Protein AF-A0A9J6RQC1-F1 (afdb_monomer)

Solvent-accessible surface area (backbone atoms only — not comparable to full-atom values): 8095 Å² total; per-residue (Å²): 130,67,68,66,57,55,54,54,54,52,54,52,52,53,57,54,50,56,55,53,51,48,56,54,50,42,54,51,41,50,53,53,38,54,54,44,50,54,53,42,53,50,48,54,57,55,44,70,74,51,83,51,68,67,60,37,55,53,48,53,54,52,42,52,52,44,50,55,51,44,52,53,36,52,53,52,42,50,52,42,52,48,54,52,51,50,58,42,54,60,47,57,78,72,46,96,70,89,71,62,87,82,69,83,79,57,76,64,52,61,52,50,57,53,49,51,52,51,50,48,52,51,52,54,52,49,50,50,51,36,36,76,73,63,73,47,62,80,74,77,89,122

Nearest PDB structures (foldseek):
  5m4y-assembly1_A  TM=6.356E-01  e=1.515E-01  Saccharomyces cerevisiae S288C
  5m4y-assembly2_C  TM=6.282E-01  e=2.776E-01  Saccharomyces cerevisiae S288C
  5lg4-assembly1_A  TM=6.357E-01  e=3.655E-01  Saccharomyces cerevisiae S288C
  1fio-assembly1_A  TM=6.766E-01  e=6.697E-01  Saccharomyces cerevisiae
  6r2g-assembly1_A  TM=5.207E-01  e=8.819E-01  Human immunodeficiency virus 1

Foldseek 3Di:
DPPVVVVVVVVVVVLVVVLVVLVVQLVVLVVVLVVLLVLLVVLLVVLLPDPDPVVNVVSLVVSVVSLVVNVVSLVSNLVSVVVVLVSVVVVVVPDDDPPPSPDDDDNVRSNVVSVVSSVVSVVSSVVSVCVSVPNDDPPDPD

Radius of gyration: 22.99 Å; Cα contacts (8 Å, |Δi|>4): 66; chains: 1; bounding box: 65×32×64 Å

Mean predicted aligned error: 13.27 Å

Sequence (142 aa):
MKAQFFVTLLFVSIAAISSASAEVTMHEHKTKMESNIHDMDRLIVDMSKEGDAWVIRSKMKEHALLMNKGISFLEQMADAKKAENKDCIEREEFGEDSESCYEVESHLDIKYRLMTVLVKHVIERQNIILEKIGILNNVEKN

pLDDT: mean 71.13, std 17.14, range [36.12, 94.5]

Secondary structure (DSSP, 8-state):
--HHHHHHHHHHHHHHHHHHHHHHHHHHHHHHHHHHHHHHHHHHHHHHH---HHHHHHHHHHHHHHHHHHHHHHHHHHHHHHHHHHHHHHHHTT------TT-S--HHHHHHHHHHHHHHHHHHHHHHHHHHTTSS------

Organism: NCBI:txid2950436

Structure (mmCIF, N/CA/C/O backbone):
data_AF-A0A9J6RQC1-F1
#
_entry.id   AF-A0A9J6RQC1-F1
#
loop_
_atom_site.group_PDB
_atom_site.id
_atom_site.type_symbol
_atom_site.label_atom_id
_atom_site.label_alt_id
_atom_site.label_comp_id
_atom_site.label_asym_id
_atom_site.label_entity_id
_atom_site.label_seq_id
_atom_site.pdbx_PDB_ins_code
_atom_site.Cartn_x
_atom_site.Cartn_y
_atom_site.Cartn_z
_atom_site.occupancy
_atom_site.B_iso_or_equiv
_atom_site.auth_seq_id
_atom_site.auth_comp_id
_atom_site.auth_asym_id
_atom_site.auth_atom_id
_atom_site.pdbx_PDB_model_num
ATOM 1 N N . MET A 1 1 ? 35.591 -17.676 -42.380 1.00 43.94 1 MET A N 1
ATOM 2 C CA . MET A 1 1 ? 34.119 -17.524 -42.453 1.00 43.94 1 MET A CA 1
ATOM 3 C C . MET A 1 1 ? 33.319 -18.255 -41.363 1.00 43.94 1 MET A C 1
ATOM 5 O O . MET A 1 1 ? 32.146 -17.958 -41.237 1.00 43.94 1 MET A O 1
ATOM 9 N N . LYS A 1 2 ? 33.894 -19.163 -40.548 1.00 43.22 2 LYS A N 1
ATOM 10 C CA . LYS A 1 2 ? 33.152 -19.838 -39.454 1.00 43.22 2 LYS A CA 1
ATOM 11 C C . LYS A 1 2 ? 33.237 -19.125 -38.093 1.00 43.22 2 LYS A C 1
ATOM 13 O O . LYS A 1 2 ? 32.281 -19.167 -37.338 1.00 43.22 2 LYS A O 1
ATOM 18 N N . ALA A 1 3 ? 34.340 -18.429 -37.801 1.00 44.16 3 ALA A N 1
ATOM 19 C CA . ALA A 1 3 ? 34.553 -17.767 -36.507 1.00 44.16 3 ALA A CA 1
ATOM 20 C C . ALA A 1 3 ? 33.631 -16.554 -36.269 1.00 44.16 3 ALA A C 1
ATOM 22 O O . ALA A 1 3 ? 33.166 -16.359 -35.154 1.00 44.16 3 ALA A O 1
ATOM 23 N N . GLN A 1 4 ? 33.312 -15.781 -37.314 1.00 39.88 4 GLN A N 1
ATOM 24 C CA . GLN A 1 4 ? 32.420 -14.618 -37.197 1.00 39.88 4 GLN A CA 1
ATOM 25 C C . GLN A 1 4 ? 30.987 -15.007 -36.810 1.00 39.88 4 GLN A C 1
ATOM 27 O O . GLN A 1 4 ? 30.361 -14.275 -36.058 1.00 39.88 4 GLN A O 1
ATOM 32 N N . PHE A 1 5 ? 30.509 -16.177 -37.249 1.00 46.16 5 PHE A N 1
ATOM 33 C CA . PHE A 1 5 ? 29.163 -16.671 -36.938 1.00 46.16 5 PHE A CA 1
ATOM 34 C C . PHE A 1 5 ? 28.996 -17.074 -35.467 1.00 46.16 5 PHE A C 1
ATOM 36 O O . PHE A 1 5 ? 27.931 -16.879 -34.892 1.00 46.16 5 PHE A O 1
ATOM 43 N N . PHE A 1 6 ? 30.044 -17.623 -34.842 1.00 40.25 6 PHE A N 1
ATOM 44 C CA . PHE A 1 6 ? 29.993 -17.997 -33.425 1.00 40.25 6 PHE A CA 1
ATOM 45 C C . PHE A 1 6 ? 30.014 -16.778 -32.502 1.00 40.25 6 PHE A C 1
ATOM 47 O O . PHE A 1 6 ? 29.383 -16.806 -31.452 1.00 40.25 6 PHE A O 1
ATOM 54 N N . VAL A 1 7 ? 30.701 -15.702 -32.900 1.00 48.91 7 VAL A N 1
ATOM 55 C CA . VAL A 1 7 ? 30.764 -14.464 -32.113 1.00 48.91 7 VAL A CA 1
ATOM 56 C C . VAL A 1 7 ? 29.408 -13.759 -32.116 1.00 48.91 7 VAL A C 1
ATOM 58 O O . VAL A 1 7 ? 28.912 -13.417 -31.047 1.00 48.91 7 VAL A O 1
ATOM 61 N N . THR A 1 8 ? 28.755 -13.617 -33.273 1.00 46.12 8 THR A N 1
ATOM 62 C CA . THR A 1 8 ? 27.407 -13.029 -33.339 1.00 46.12 8 THR A CA 1
ATOM 63 C C . THR A 1 8 ? 26.371 -13.844 -32.563 1.00 46.12 8 THR A C 1
ATOM 65 O O . THR A 1 8 ? 25.571 -13.253 -31.844 1.00 46.12 8 THR A O 1
ATOM 68 N N . LEU A 1 9 ? 26.419 -15.182 -32.605 1.00 40.41 9 LEU A N 1
ATOM 69 C CA . LEU A 1 9 ? 25.504 -16.027 -31.820 1.00 40.41 9 LEU A CA 1
ATOM 70 C C . LEU A 1 9 ? 25.694 -15.855 -30.304 1.00 40.41 9 LEU A C 1
ATOM 72 O O . LEU A 1 9 ? 24.718 -15.854 -29.553 1.00 40.41 9 LEU A O 1
ATOM 76 N N . LEU A 1 10 ? 26.940 -15.678 -29.849 1.00 43.47 10 LEU A N 1
ATOM 77 C CA . LEU A 1 10 ? 27.245 -15.468 -28.434 1.00 43.47 10 LEU A CA 1
ATOM 78 C C . LEU A 1 10 ? 26.721 -14.108 -27.939 1.00 43.47 10 LEU A C 1
ATOM 80 O O . LEU A 1 10 ? 26.141 -14.039 -26.859 1.00 43.47 10 LEU A O 1
ATOM 84 N N . PHE A 1 11 ? 26.861 -13.044 -28.739 1.00 43.88 11 PHE A N 1
ATOM 85 C CA . PHE A 1 11 ? 26.367 -11.706 -28.383 1.00 43.88 11 PHE A CA 1
ATOM 86 C C . PHE A 1 11 ? 24.834 -11.617 -28.370 1.00 43.88 11 PHE A C 1
ATOM 88 O O . PHE A 1 11 ? 24.274 -11.018 -27.453 1.00 43.88 11 PHE A O 1
ATOM 95 N N . VAL A 1 12 ? 24.149 -12.277 -29.310 1.00 48.34 12 VAL A N 1
ATOM 96 C CA . VAL A 1 12 ? 22.675 -12.363 -29.316 1.00 48.34 12 VAL A CA 1
ATOM 97 C C . VAL A 1 12 ? 22.160 -13.122 -28.087 1.00 48.34 12 VAL A C 1
ATOM 99 O O . VAL A 1 12 ? 21.173 -12.720 -27.476 1.00 48.34 12 VAL A O 1
ATOM 102 N N . SER A 1 13 ? 22.872 -14.169 -27.660 1.00 44.16 13 SER A N 1
ATOM 103 C CA . SER A 1 13 ? 22.518 -14.933 -26.456 1.00 44.16 13 SER A CA 1
ATOM 104 C C . SER A 1 13 ? 22.633 -14.089 -25.180 1.00 44.16 13 SER A C 1
ATOM 106 O O . SER A 1 13 ? 21.795 -14.201 -24.295 1.00 44.16 13 SER A O 1
ATOM 108 N N . ILE A 1 14 ? 23.642 -13.215 -25.085 1.00 44.94 14 ILE A N 1
ATOM 109 C CA . ILE A 1 14 ? 23.859 -12.358 -23.907 1.00 44.94 14 ILE A CA 1
ATOM 110 C C . ILE A 1 14 ? 22.810 -11.234 -23.836 1.00 44.94 14 ILE A C 1
ATOM 112 O O . ILE A 1 14 ? 22.304 -10.956 -22.751 1.00 44.94 14 ILE A O 1
ATOM 116 N N . ALA A 1 15 ? 22.422 -10.647 -24.974 1.00 46.88 15 ALA A N 1
ATOM 117 C CA . ALA A 1 15 ? 21.378 -9.617 -25.035 1.00 46.88 15 ALA A CA 1
ATOM 118 C C . ALA A 1 15 ? 19.964 -10.159 -24.717 1.00 46.88 15 ALA A C 1
ATOM 120 O O . ALA A 1 15 ? 19.135 -9.465 -24.121 1.00 46.88 15 ALA A O 1
ATOM 121 N N . ALA A 1 16 ? 19.692 -11.420 -25.070 1.00 46.03 16 ALA A N 1
ATOM 122 C CA . ALA A 1 16 ? 18.455 -12.107 -24.694 1.00 46.03 16 ALA A CA 1
ATOM 123 C C . ALA A 1 16 ? 18.393 -12.424 -23.185 1.00 46.03 16 ALA A C 1
ATOM 125 O O . ALA A 1 16 ? 17.322 -12.393 -22.585 1.00 46.03 16 ALA A O 1
ATOM 126 N N . ILE A 1 17 ? 19.538 -12.689 -22.543 1.00 45.78 17 ILE A N 1
ATOM 127 C CA . ILE A 1 17 ? 19.598 -12.949 -21.095 1.00 45.78 17 ILE A CA 1
ATOM 128 C C . ILE A 1 17 ? 19.369 -11.661 -20.292 1.00 45.78 17 ILE A C 1
ATOM 130 O O . ILE A 1 17 ? 18.687 -11.698 -19.267 1.00 45.78 17 ILE A O 1
ATOM 134 N N . SER A 1 18 ? 19.897 -10.517 -20.742 1.00 46.44 18 SER A N 1
ATOM 135 C CA . SER A 1 18 ? 19.717 -9.243 -20.034 1.00 46.44 18 SER A CA 1
ATOM 136 C C . SER A 1 18 ? 18.270 -8.739 -20.090 1.00 46.44 18 SER A C 1
ATOM 138 O O . SER A 1 18 ? 17.725 -8.368 -19.051 1.00 46.44 18 SER A O 1
ATOM 140 N N . SER A 1 19 ? 17.604 -8.821 -21.246 1.00 45.16 19 SER A N 1
ATOM 141 C CA . SER A 1 19 ? 16.168 -8.493 -21.370 1.00 45.16 19 SER A CA 1
ATOM 142 C C . SER A 1 19 ? 15.273 -9.404 -20.527 1.00 45.16 19 SER A C 1
ATOM 144 O O . SER A 1 19 ? 14.446 -8.905 -19.765 1.00 45.16 19 SER A O 1
ATOM 146 N N . ALA A 1 20 ? 15.495 -10.721 -20.575 1.00 48.31 20 ALA A N 1
ATOM 147 C CA . ALA A 1 20 ? 14.755 -11.671 -19.745 1.00 48.31 20 ALA A CA 1
ATOM 148 C C . ALA A 1 20 ? 14.945 -11.405 -18.237 1.00 48.31 20 ALA A C 1
ATOM 150 O O . ALA A 1 20 ? 14.020 -11.589 -17.449 1.00 48.31 20 ALA A O 1
ATOM 151 N N . SER A 1 21 ? 16.125 -10.935 -17.815 1.00 56.50 21 SER A N 1
ATOM 152 C CA . SER A 1 21 ? 16.399 -10.637 -16.402 1.00 56.50 21 SER A CA 1
ATOM 153 C C . SER A 1 21 ? 15.623 -9.423 -15.866 1.00 56.50 21 SER A C 1
ATOM 155 O O . SER A 1 21 ? 15.169 -9.450 -14.721 1.00 56.50 21 SER A O 1
ATOM 157 N N . ALA A 1 22 ? 15.406 -8.388 -16.685 1.00 55.09 22 ALA A N 1
ATOM 158 C CA . ALA A 1 22 ? 14.651 -7.195 -16.296 1.00 55.09 22 ALA A CA 1
ATOM 159 C C . ALA A 1 22 ? 13.144 -7.482 -16.190 1.00 55.09 22 ALA A C 1
ATOM 161 O O . ALA A 1 22 ? 12.496 -7.068 -15.226 1.00 55.09 22 ALA A O 1
ATOM 162 N N . GLU A 1 23 ? 12.605 -8.265 -17.126 1.00 57.56 23 GLU A N 1
ATOM 163 C CA . GLU A 1 23 ? 11.191 -8.650 -17.156 1.00 57.56 23 GLU A CA 1
ATOM 164 C C . GLU A 1 23 ? 10.822 -9.560 -15.968 1.00 57.56 23 GLU A C 1
ATOM 166 O O . GLU A 1 23 ? 9.818 -9.338 -15.284 1.00 57.56 23 GLU A O 1
ATOM 171 N N . VAL A 1 24 ? 11.701 -10.514 -15.631 1.00 60.91 24 VAL A N 1
ATOM 172 C CA . VAL A 1 24 ? 11.577 -11.350 -14.423 1.00 60.91 24 VAL A CA 1
ATOM 173 C C . VAL A 1 24 ? 11.619 -10.496 -13.149 1.00 60.91 24 VAL A C 1
ATOM 175 O O . VAL A 1 24 ? 10.823 -10.717 -12.234 1.00 60.91 24 VAL A O 1
ATOM 178 N N . THR A 1 25 ? 12.486 -9.479 -13.103 1.00 69.25 25 THR A N 1
ATOM 179 C CA . THR A 1 25 ? 12.618 -8.572 -11.949 1.00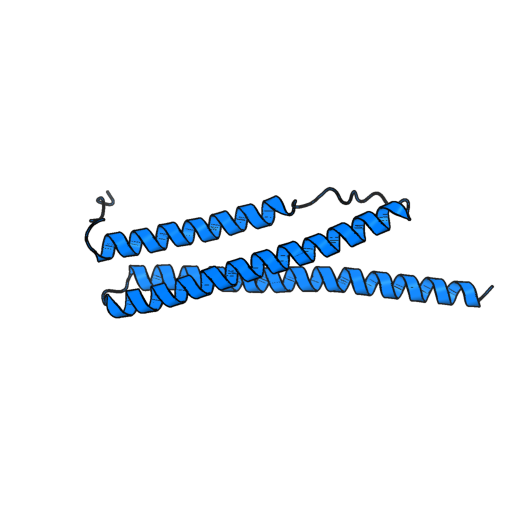 69.25 25 THR A CA 1
ATOM 180 C C . THR A 1 25 ? 11.362 -7.710 -11.756 1.00 69.25 25 THR A C 1
ATOM 182 O O . THR A 1 25 ? 10.848 -7.593 -10.642 1.00 69.25 25 THR A O 1
ATOM 185 N N . MET A 1 26 ? 10.797 -7.158 -12.836 1.00 71.44 26 MET A N 1
ATOM 186 C CA . MET A 1 26 ? 9.543 -6.394 -12.787 1.00 71.44 26 MET A CA 1
ATOM 187 C C . MET A 1 26 ? 8.369 -7.253 -12.298 1.00 71.44 26 MET A C 1
ATOM 189 O O . MET A 1 26 ? 7.599 -6.832 -11.428 1.00 71.44 26 MET A O 1
ATOM 193 N N . HIS A 1 27 ? 8.242 -8.470 -12.832 1.00 75.75 27 HIS A N 1
ATOM 194 C CA . HIS A 1 27 ? 7.186 -9.403 -12.446 1.00 75.75 27 HIS A CA 1
ATOM 195 C C . HIS A 1 27 ? 7.266 -9.787 -10.959 1.00 75.75 27 HIS A C 1
ATOM 197 O O . HIS A 1 27 ? 6.247 -9.821 -10.258 1.00 75.75 27 HIS A O 1
ATOM 203 N N . GLU A 1 28 ? 8.477 -10.013 -10.446 1.00 79.62 28 GLU A N 1
ATOM 204 C CA . GLU A 1 28 ? 8.700 -10.306 -9.032 1.00 79.62 28 GLU A CA 1
ATOM 205 C C . GLU A 1 28 ? 8.276 -9.134 -8.131 1.00 79.62 28 GLU A C 1
ATOM 20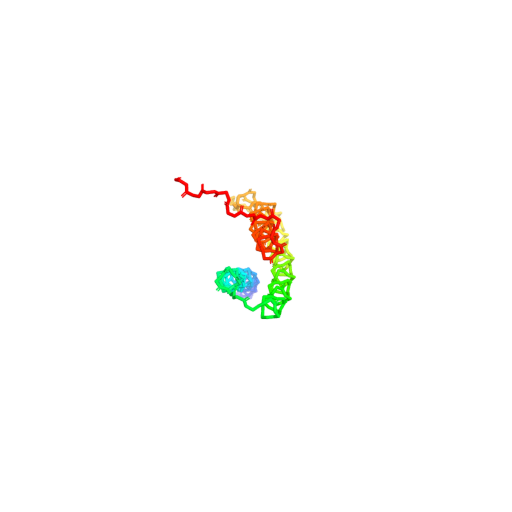7 O O . GLU A 1 28 ? 7.545 -9.331 -7.153 1.00 79.62 28 GLU A O 1
ATOM 212 N N . HIS A 1 29 ? 8.685 -7.904 -8.463 1.00 80.81 29 HIS A N 1
ATOM 213 C CA . HIS A 1 29 ? 8.307 -6.719 -7.688 1.00 80.81 29 HIS A CA 1
ATOM 214 C C . HIS A 1 29 ? 6.800 -6.454 -7.724 1.00 80.81 29 HIS A C 1
ATOM 216 O O . HIS A 1 29 ? 6.218 -6.123 -6.688 1.00 80.81 29 HIS A O 1
ATOM 222 N N . LYS A 1 30 ? 6.149 -6.675 -8.873 1.00 81.12 30 LYS A N 1
ATOM 223 C CA . LYS A 1 30 ? 4.692 -6.573 -9.002 1.00 81.12 30 LYS A CA 1
ATOM 224 C C . LYS A 1 30 ? 3.972 -7.575 -8.098 1.00 81.12 30 LYS A C 1
ATOM 226 O O . LYS A 1 30 ? 3.091 -7.183 -7.338 1.00 81.12 30 LYS A O 1
ATOM 231 N N . THR A 1 31 ? 4.398 -8.836 -8.099 1.00 85.50 31 THR A N 1
ATOM 232 C CA . THR A 1 31 ? 3.805 -9.888 -7.253 1.00 85.50 31 THR A CA 1
ATOM 233 C C . THR A 1 31 ? 3.962 -9.565 -5.762 1.00 85.50 31 THR A C 1
ATOM 235 O O . THR A 1 31 ? 3.026 -9.699 -4.971 1.00 85.50 31 THR A O 1
ATOM 238 N N . LYS A 1 32 ? 5.143 -9.078 -5.361 1.00 88.06 32 LYS A N 1
ATOM 239 C CA . LYS A 1 32 ? 5.404 -8.628 -3.985 1.00 88.06 32 LYS A CA 1
ATOM 240 C C . LYS A 1 32 ? 4.530 -7.437 -3.590 1.00 88.06 32 LYS A C 1
ATOM 242 O O . LYS A 1 32 ? 4.062 -7.387 -2.452 1.00 88.06 32 LYS A O 1
ATOM 247 N N . MET 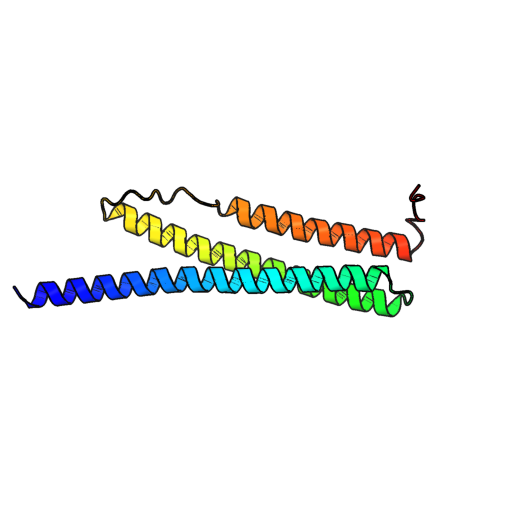A 1 33 ? 4.294 -6.505 -4.511 1.00 86.19 33 MET A N 1
ATOM 248 C CA . MET A 1 33 ? 3.394 -5.374 -4.300 1.00 86.19 33 MET A CA 1
ATOM 249 C C . MET A 1 33 ? 1.940 -5.828 -4.128 1.00 86.19 33 MET A C 1
ATOM 251 O O . MET A 1 33 ? 1.286 -5.406 -3.178 1.00 86.19 33 MET A O 1
ATOM 255 N N . GLU A 1 34 ? 1.446 -6.719 -4.988 1.00 87.56 34 GLU A N 1
ATOM 256 C CA . GLU A 1 34 ? 0.083 -7.262 -4.897 1.00 87.56 34 GLU A CA 1
ATOM 257 C C . GLU A 1 34 ? -0.152 -7.980 -3.562 1.00 87.56 34 GLU A C 1
ATOM 259 O O . GLU A 1 34 ? -1.135 -7.704 -2.872 1.00 87.56 34 GLU A O 1
ATOM 264 N N . SER A 1 35 ? 0.796 -8.820 -3.133 1.00 91.06 35 SER A N 1
ATOM 265 C CA . SER A 1 35 ? 0.743 -9.456 -1.811 1.00 91.06 35 SER A CA 1
ATOM 266 C C . SER A 1 35 ? 0.726 -8.426 -0.678 1.00 91.06 35 SER A C 1
ATOM 268 O O . SER A 1 35 ? -0.016 -8.584 0.288 1.00 91.06 35 SER A O 1
ATOM 270 N N . ASN A 1 36 ? 1.526 -7.362 -0.785 1.00 91.00 36 ASN A N 1
ATOM 271 C CA . ASN A 1 36 ? 1.600 -6.316 0.233 1.00 91.00 36 ASN A CA 1
ATOM 272 C C . ASN A 1 36 ? 0.299 -5.503 0.329 1.00 91.00 36 ASN A C 1
ATOM 274 O O . ASN A 1 36 ? -0.126 -5.166 1.431 1.00 91.00 36 ASN A O 1
ATOM 278 N N . ILE A 1 37 ? -0.353 -5.217 -0.803 1.00 89.56 37 ILE A N 1
ATOM 279 C CA . ILE A 1 37 ? -1.680 -4.582 -0.845 1.00 89.56 37 ILE A CA 1
ATOM 280 C C . ILE A 1 37 ? -2.724 -5.485 -0.191 1.00 89.56 37 ILE A C 1
ATOM 282 O O . ILE A 1 37 ? -3.462 -5.031 0.679 1.00 89.56 37 ILE A O 1
ATOM 286 N N . HIS A 1 38 ? -2.723 -6.776 -0.524 1.00 93.06 38 HIS A N 1
ATOM 287 C CA . HIS A 1 38 ? -3.644 -7.735 0.075 1.00 93.06 38 HIS A CA 1
ATOM 288 C C . HIS A 1 38 ? -3.492 -7.816 1.608 1.00 93.06 38 HIS A C 1
ATOM 290 O O . HIS A 1 38 ? -4.480 -7.901 2.340 1.00 93.06 38 HIS A O 1
ATOM 296 N N . ASP A 1 39 ? -2.261 -7.769 2.123 1.00 94.50 39 ASP A N 1
ATOM 297 C CA . ASP A 1 39 ? -2.022 -7.738 3.569 1.00 94.50 39 ASP A CA 1
ATOM 298 C C . ASP A 1 39 ? -2.498 -6.419 4.210 1.00 94.50 39 ASP A C 1
ATOM 300 O O . ASP A 1 39 ? -3.077 -6.444 5.300 1.00 94.50 39 ASP A O 1
ATOM 304 N N . MET A 1 40 ? -2.342 -5.275 3.527 1.00 92.62 40 MET A N 1
ATOM 305 C CA . MET A 1 40 ? -2.908 -3.996 3.980 1.00 92.62 40 MET A CA 1
ATOM 306 C C . MET A 1 40 ? -4.441 -4.028 4.031 1.00 92.62 40 MET A C 1
ATOM 308 O O . MET A 1 40 ? -5.014 -3.581 5.026 1.00 92.62 40 MET A O 1
ATOM 312 N N . ASP A 1 41 ? -5.100 -4.576 3.007 1.00 91.75 41 ASP A N 1
ATOM 313 C CA . ASP A 1 41 ? -6.559 -4.738 2.961 1.00 91.75 41 ASP A CA 1
ATOM 314 C C . ASP A 1 41 ? -7.059 -5.602 4.127 1.00 91.75 41 ASP A C 1
ATOM 316 O O . ASP A 1 41 ? -8.018 -5.240 4.817 1.00 91.75 41 ASP A O 1
ATOM 320 N N . ARG A 1 42 ? -6.369 -6.717 4.409 1.00 94.25 42 ARG A N 1
ATOM 321 C CA . ARG A 1 42 ? -6.695 -7.585 5.549 1.00 94.25 42 ARG A CA 1
ATOM 322 C C . ARG A 1 42 ? -6.628 -6.812 6.868 1.0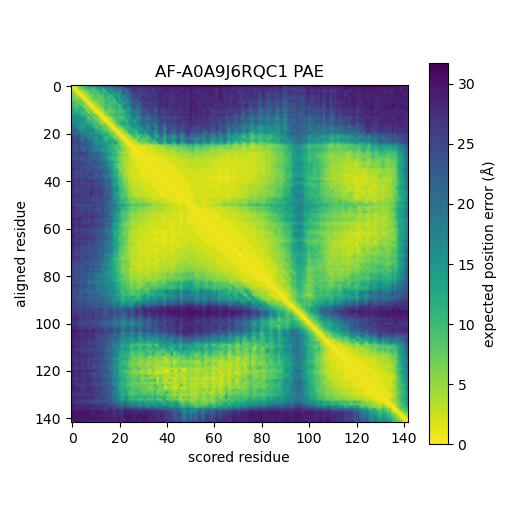0 94.25 42 ARG A C 1
ATOM 324 O O . ARG A 1 42 ? -7.569 -6.883 7.657 1.00 94.25 42 ARG A O 1
ATOM 331 N N . LEU A 1 43 ? -5.570 -6.026 7.087 1.00 92.94 43 LEU A N 1
ATOM 332 C CA . LEU A 1 43 ? -5.427 -5.226 8.308 1.00 92.94 43 LEU A CA 1
ATOM 333 C C . LEU A 1 43 ? -6.530 -4.173 8.456 1.00 92.94 43 LEU A C 1
ATOM 335 O O . LEU A 1 43 ? -7.018 -3.971 9.567 1.00 92.94 43 LEU A O 1
ATOM 339 N N . ILE A 1 44 ? -6.948 -3.515 7.372 1.00 90.38 44 ILE A N 1
ATOM 340 C CA . ILE A 1 44 ? -8.061 -2.551 7.402 1.00 90.38 44 ILE A CA 1
ATOM 341 C C . ILE A 1 44 ? -9.354 -3.238 7.857 1.00 90.38 44 ILE A C 1
ATOM 343 O O . ILE A 1 44 ? -10.023 -2.756 8.778 1.00 90.38 44 ILE A O 1
ATOM 347 N N . VAL A 1 45 ? -9.677 -4.398 7.278 1.00 91.56 45 VAL A N 1
ATOM 348 C CA . VAL A 1 45 ? -10.858 -5.180 7.669 1.00 91.56 45 VAL A CA 1
ATOM 349 C C . VAL A 1 45 ? -10.766 -5.606 9.135 1.00 91.56 45 VAL A C 1
ATOM 351 O O . VAL A 1 45 ? -11.728 -5.426 9.888 1.00 91.56 45 VAL A O 1
ATOM 354 N N . ASP A 1 46 ? -9.612 -6.105 9.568 1.00 91.44 46 ASP A N 1
ATOM 355 C CA . ASP A 1 46 ? -9.393 -6.553 10.943 1.00 91.44 46 ASP A CA 1
ATOM 356 C C . ASP A 1 46 ? -9.467 -5.408 11.957 1.00 91.44 46 ASP A C 1
ATOM 358 O O . ASP A 1 46 ? -9.920 -5.622 13.078 1.00 91.44 46 ASP A O 1
ATOM 362 N N . MET A 1 47 ? -9.033 -4.198 11.597 1.00 91.50 47 MET A N 1
ATOM 363 C CA . MET A 1 47 ? -9.143 -3.011 12.451 1.00 91.50 47 MET A CA 1
ATOM 364 C C . MET A 1 47 ? -10.577 -2.485 12.540 1.00 91.50 47 MET A C 1
ATOM 366 O O . MET A 1 47 ? -10.993 -2.028 13.604 1.00 91.50 47 MET A O 1
ATOM 370 N N . SER A 1 48 ? -11.349 -2.560 11.450 1.00 85.31 48 SER A N 1
ATOM 371 C CA . SER A 1 48 ? -12.740 -2.084 11.433 1.00 85.31 48 SER A CA 1
ATOM 372 C C . SER A 1 48 ? -13.617 -2.844 12.439 1.00 85.31 48 SER A C 1
ATOM 374 O O . SER A 1 48 ? -14.395 -2.240 13.183 1.00 85.31 48 SER A O 1
ATOM 376 N N . LYS A 1 49 ? -13.411 -4.163 12.534 1.00 90.81 49 LYS A N 1
ATOM 377 C CA . LYS A 1 49 ? -14.149 -5.075 13.421 1.00 90.81 49 LYS A CA 1
ATOM 378 C C . LYS A 1 49 ? -13.597 -5.127 14.846 1.00 90.81 49 LYS A C 1
ATOM 380 O O . LYS A 1 49 ? -14.261 -5.661 15.728 1.00 90.81 49 LYS A O 1
ATOM 385 N N . GLU A 1 50 ? -12.395 -4.605 15.068 1.00 90.44 50 GLU A N 1
ATOM 386 C CA . GLU A 1 50 ? -11.731 -4.658 16.366 1.00 90.44 50 GLU A CA 1
ATOM 387 C C . GLU A 1 50 ? -12.395 -3.711 17.375 1.00 90.44 50 GLU A C 1
ATOM 389 O O . GLU A 1 50 ? -12.714 -2.562 17.055 1.00 90.44 50 GLU A O 1
ATOM 394 N N . GLY A 1 51 ? -12.604 -4.196 18.598 1.00 86.12 51 GLY A N 1
ATOM 395 C CA . GLY A 1 51 ? -13.155 -3.412 19.706 1.00 86.12 51 GLY A CA 1
ATOM 396 C C . GLY A 1 51 ? -12.075 -2.872 20.643 1.00 86.12 51 GLY A C 1
ATOM 397 O O . GLY A 1 51 ? -12.275 -1.837 21.278 1.00 86.12 51 GLY A O 1
ATOM 398 N N . ASP A 1 52 ? -10.920 -3.540 20.715 1.00 88.94 52 ASP A N 1
ATOM 399 C CA . ASP A 1 52 ? -9.814 -3.124 21.572 1.00 88.94 52 ASP A CA 1
ATOM 400 C C . ASP A 1 52 ? -8.955 -2.039 20.900 1.00 88.94 52 ASP A C 1
ATOM 402 O O . ASP A 1 52 ? -8.237 -2.267 19.921 1.00 88.94 52 ASP A O 1
ATOM 406 N N . ALA A 1 53 ? -8.975 -0.839 21.486 1.00 83.50 53 ALA A N 1
ATOM 407 C CA . ALA A 1 53 ? -8.177 0.298 21.044 1.00 83.50 53 ALA A CA 1
ATOM 408 C C . ALA A 1 53 ? -6.665 0.013 21.029 1.00 83.50 53 ALA A C 1
ATOM 410 O O . ALA A 1 53 ? -5.938 0.597 20.220 1.00 83.50 53 ALA A O 1
ATOM 411 N N . TRP A 1 54 ? -6.159 -0.863 21.905 1.00 88.06 54 TRP A N 1
ATOM 412 C CA . TRP A 1 54 ? -4.746 -1.219 21.891 1.00 88.06 54 TRP A CA 1
ATOM 413 C C . TRP A 1 54 ? -4.386 -2.078 20.679 1.00 88.06 54 TRP A C 1
ATOM 415 O O . TRP A 1 54 ? -3.418 -1.774 19.975 1.00 88.06 54 TRP A O 1
ATOM 425 N N . VAL A 1 55 ? -5.210 -3.081 20.379 1.00 90.75 55 VAL A N 1
ATOM 426 C CA . VAL A 1 55 ? -5.035 -3.935 19.200 1.00 90.75 55 VAL A CA 1
ATOM 427 C C . VAL A 1 55 ? -5.142 -3.110 17.917 1.00 90.75 55 VAL A C 1
ATOM 429 O O . VAL A 1 55 ? -4.300 -3.255 17.029 1.00 90.75 55 VAL A O 1
ATOM 432 N N . ILE A 1 56 ? -6.093 -2.172 17.846 1.00 86.88 56 ILE A N 1
ATOM 433 C CA . ILE A 1 56 ? -6.221 -1.236 16.718 1.00 86.88 56 ILE A CA 1
ATOM 434 C C . ILE A 1 56 ? -4.929 -0.441 16.517 1.00 86.88 56 ILE A C 1
ATOM 436 O O . ILE A 1 56 ? -4.405 -0.401 15.408 1.00 86.88 56 ILE A O 1
ATOM 440 N N . ARG A 1 57 ? -4.366 0.160 17.576 1.00 84.62 57 ARG A N 1
ATOM 441 C CA . ARG A 1 57 ? -3.106 0.920 17.468 1.00 84.62 57 ARG A CA 1
ATOM 442 C C . ARG A 1 57 ? -1.942 0.055 16.984 1.00 84.62 57 ARG A C 1
ATOM 444 O O . ARG A 1 57 ? -1.134 0.526 16.184 1.00 84.62 57 ARG A O 1
ATOM 451 N N . SER A 1 58 ? -1.861 -1.195 17.442 1.00 90.56 58 SER A N 1
ATOM 452 C CA . SER A 1 58 ? -0.842 -2.142 16.979 1.00 90.56 58 SER A CA 1
ATOM 453 C C . SER A 1 58 ? -0.992 -2.436 15.482 1.00 90.56 58 SER A C 1
ATOM 455 O O . SER A 1 58 ? -0.040 -2.253 14.723 1.00 90.56 58 SER A O 1
ATOM 457 N N . LYS A 1 59 ? -2.206 -2.785 15.037 1.00 90.94 59 LYS A N 1
ATOM 458 C CA . LYS A 1 59 ? -2.523 -3.042 13.622 1.00 90.94 59 LYS A CA 1
ATOM 459 C C . LYS A 1 59 ? -2.301 -1.800 12.745 1.00 90.94 59 LYS A C 1
ATOM 461 O O . LYS A 1 59 ? -1.807 -1.915 11.631 1.00 90.94 59 LYS A O 1
ATOM 466 N N . MET A 1 60 ? -2.557 -0.592 13.257 1.00 87.69 60 MET A N 1
ATOM 467 C CA . MET A 1 60 ? -2.265 0.665 12.548 1.00 87.69 60 MET A CA 1
ATOM 468 C C . MET A 1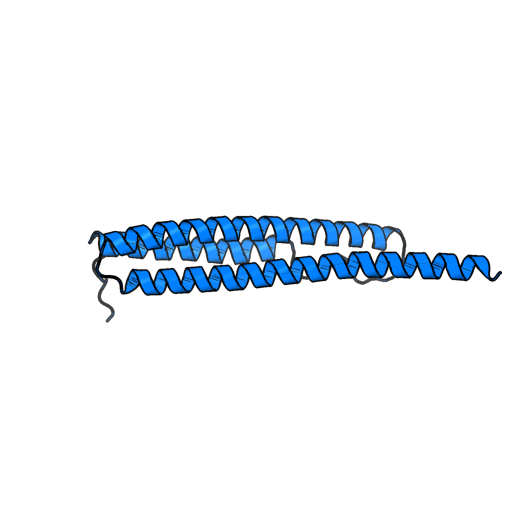 60 ? -0.772 0.895 12.328 1.00 87.69 60 MET A C 1
ATOM 470 O O . MET A 1 60 ? -0.389 1.488 11.319 1.00 87.69 60 MET A O 1
ATOM 474 N N . LYS A 1 61 ? 0.068 0.479 13.282 1.00 88.12 61 LYS A N 1
ATOM 475 C CA . LYS A 1 61 ? 1.523 0.545 13.137 1.00 88.12 61 LYS A CA 1
ATOM 476 C C . LYS A 1 61 ? 1.999 -0.451 12.084 1.00 88.12 61 LYS A C 1
ATOM 478 O O . LYS A 1 61 ? 2.825 -0.094 11.253 1.00 88.12 61 LYS A O 1
ATOM 483 N N . GLU A 1 62 ? 1.461 -1.665 12.102 1.00 92.94 62 GLU A N 1
ATOM 484 C CA . GLU A 1 62 ? 1.753 -2.692 11.100 1.00 92.94 62 GLU A CA 1
ATOM 485 C C . GLU A 1 62 ? 1.326 -2.253 9.693 1.00 92.94 62 GLU A C 1
ATOM 487 O O . GLU A 1 62 ? 2.122 -2.306 8.759 1.00 92.94 62 GLU A O 1
ATOM 492 N N . HIS A 1 63 ? 0.121 -1.698 9.558 1.00 91.25 63 HIS A N 1
ATOM 493 C CA . HIS A 1 63 ? -0.383 -1.146 8.300 1.00 91.25 63 HIS A CA 1
ATOM 494 C C . HIS A 1 63 ? 0.531 -0.039 7.750 1.00 91.25 63 HIS A C 1
ATOM 496 O O . HIS A 1 63 ? 0.890 -0.066 6.575 1.00 91.25 63 HIS A O 1
ATOM 502 N N . ALA A 1 64 ? 1.020 0.870 8.603 1.00 86.31 64 ALA A N 1
ATOM 503 C CA . ALA A 1 64 ? 1.983 1.897 8.197 1.00 86.31 64 ALA A CA 1
ATOM 504 C C . ALA A 1 64 ? 3.336 1.314 7.732 1.00 86.31 64 ALA A C 1
ATOM 506 O O . ALA A 1 64 ? 3.967 1.858 6.823 1.00 86.31 64 ALA A O 1
ATOM 507 N N . LEU A 1 65 ? 3.789 0.200 8.320 1.00 89.75 65 LEU A N 1
ATOM 508 C CA . LEU A 1 65 ? 4.995 -0.497 7.860 1.00 89.75 65 LEU A CA 1
ATOM 509 C C . LEU A 1 65 ? 4.790 -1.115 6.472 1.00 89.75 65 LEU A C 1
ATOM 511 O O . LEU A 1 65 ? 5.672 -0.992 5.621 1.00 89.75 65 LEU A O 1
ATOM 515 N N . LEU A 1 66 ? 3.628 -1.724 6.219 1.00 91.88 66 LEU A N 1
ATOM 516 C CA . LEU A 1 66 ? 3.283 -2.254 4.897 1.00 91.88 66 LEU A CA 1
ATOM 517 C C . LEU A 1 66 ? 3.153 -1.140 3.852 1.00 91.88 66 LEU A C 1
ATOM 519 O O . LEU A 1 66 ? 3.614 -1.310 2.726 1.00 91.88 66 LEU A O 1
ATOM 523 N N . MET A 1 67 ? 2.614 0.024 4.220 1.00 86.25 67 MET A N 1
ATOM 524 C CA . MET A 1 67 ? 2.588 1.194 3.338 1.00 86.25 67 MET A CA 1
ATOM 525 C C . MET A 1 67 ? 3.997 1.629 2.917 1.00 86.25 67 MET A C 1
ATOM 527 O O . MET A 1 67 ? 4.256 1.801 1.727 1.00 86.25 67 MET A O 1
ATOM 531 N N . ASN A 1 68 ? 4.928 1.743 3.869 1.00 84.19 68 ASN A N 1
ATOM 532 C CA . ASN A 1 68 ? 6.326 2.077 3.571 1.00 84.19 68 ASN A CA 1
ATOM 533 C C . ASN A 1 68 ? 6.992 1.021 2.680 1.00 84.19 68 ASN A C 1
ATOM 535 O O . ASN A 1 68 ? 7.736 1.354 1.759 1.00 84.19 68 ASN A O 1
ATOM 539 N N . LYS A 1 69 ? 6.698 -0.260 2.920 1.00 87.75 69 LYS A N 1
ATOM 540 C CA . LYS A 1 69 ? 7.186 -1.357 2.081 1.00 87.75 69 LYS A CA 1
ATOM 541 C C . LYS A 1 69 ? 6.632 -1.271 0.654 1.00 87.75 69 LYS A C 1
ATOM 543 O O . LYS A 1 69 ? 7.383 -1.468 -0.296 1.00 87.75 69 LYS A O 1
ATOM 548 N N . GLY A 1 70 ? 5.361 -0.894 0.500 1.00 84.94 70 GLY A N 1
ATOM 549 C CA . GLY A 1 70 ? 4.743 -0.613 -0.796 1.00 84.94 70 GLY A CA 1
ATOM 550 C C . GLY A 1 70 ? 5.443 0.524 -1.545 1.00 84.94 70 GLY A C 1
ATOM 551 O O . GLY A 1 70 ? 5.743 0.380 -2.727 1.00 84.94 70 GLY A O 1
ATOM 552 N N . ILE A 1 71 ? 5.796 1.619 -0.861 1.00 83.62 71 ILE A N 1
ATOM 553 C CA . ILE A 1 71 ? 6.586 2.712 -1.460 1.00 83.62 71 ILE A CA 1
ATOM 554 C C . ILE A 1 71 ? 7.935 2.196 -1.976 1.00 83.62 71 ILE A C 1
ATOM 556 O O . ILE A 1 71 ? 8.311 2.492 -3.106 1.00 83.62 71 ILE A O 1
ATOM 560 N N . SER A 1 72 ? 8.630 1.355 -1.209 1.00 84.94 72 SER A N 1
ATOM 561 C CA . SER A 1 72 ? 9.899 0.779 -1.669 1.00 84.94 72 SER A CA 1
ATOM 562 C C . SER A 1 72 ? 9.732 -0.113 -2.907 1.00 84.94 72 SER A C 1
ATOM 564 O O . SER A 1 72 ? 10.575 -0.085 -3.803 1.00 84.94 72 SER A O 1
ATOM 566 N N . PHE A 1 73 ? 8.638 -0.877 -3.007 1.00 82.75 73 PHE A N 1
ATOM 567 C CA . PHE A 1 73 ? 8.338 -1.640 -4.223 1.00 82.75 73 PHE A CA 1
ATOM 568 C C . PHE A 1 73 ? 8.040 -0.736 -5.420 1.00 82.75 73 PHE A C 1
ATOM 570 O O . PHE A 1 73 ? 8.469 -1.052 -6.526 1.00 82.75 73 PHE A O 1
ATOM 577 N N . LEU A 1 74 ? 7.385 0.411 -5.212 1.00 79.56 74 LEU A N 1
ATOM 578 C CA . LEU A 1 74 ? 7.174 1.404 -6.270 1.00 79.56 74 LEU A CA 1
ATOM 579 C C . LEU A 1 74 ? 8.477 1.955 -6.827 1.00 79.56 74 LEU A C 1
ATOM 581 O O . LEU A 1 74 ? 8.608 2.115 -8.039 1.00 79.56 74 LEU A O 1
ATOM 585 N N . GLU A 1 75 ? 9.421 2.268 -5.945 1.00 80.62 75 GLU A N 1
ATOM 586 C CA . GLU A 1 75 ? 10.743 2.756 -6.331 1.00 80.62 75 GLU A CA 1
ATOM 587 C C . GLU A 1 75 ? 11.493 1.692 -7.137 1.00 80.62 75 GLU A C 1
ATOM 589 O O . GLU A 1 75 ? 11.953 1.979 -8.239 1.00 80.62 75 GLU A O 1
ATOM 594 N N . GLN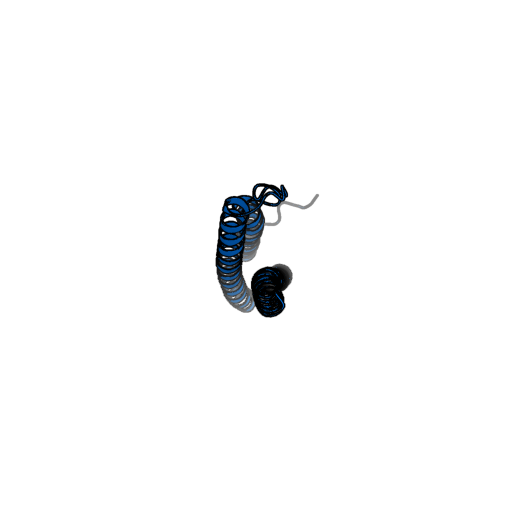 A 1 76 ? 11.496 0.442 -6.664 1.00 81.12 76 GLN A N 1
ATOM 595 C CA . GLN A 1 76 ? 12.141 -0.683 -7.352 1.00 81.12 76 GLN A CA 1
ATOM 596 C C . GLN A 1 76 ? 11.521 -0.967 -8.729 1.00 81.12 76 GLN A C 1
ATOM 598 O O . GLN A 1 76 ? 12.248 -1.140 -9.705 1.00 81.12 76 GLN A O 1
ATOM 603 N N . MET A 1 77 ? 10.188 -0.960 -8.845 1.00 76.00 77 MET A N 1
ATOM 604 C CA . MET A 1 77 ? 9.505 -1.103 -10.138 1.00 76.00 77 MET A CA 1
ATOM 605 C C . MET A 1 77 ? 9.838 0.063 -11.074 1.00 76.00 77 MET A C 1
ATOM 607 O O . MET A 1 77 ? 10.070 -0.133 -12.264 1.00 76.00 77 MET A O 1
ATOM 611 N N . ALA A 1 78 ? 9.903 1.289 -10.556 1.00 74.81 78 ALA A N 1
ATOM 612 C CA . ALA A 1 78 ? 10.252 2.448 -11.365 1.00 74.81 78 ALA A CA 1
ATOM 613 C C . ALA A 1 78 ? 11.687 2.387 -11.901 1.00 74.81 78 ALA A C 1
ATOM 615 O O . ALA A 1 78 ? 11.906 2.728 -13.065 1.00 74.81 78 ALA A O 1
ATOM 616 N N . ASP A 1 79 ? 12.634 1.951 -11.071 1.00 76.62 79 ASP A N 1
ATOM 617 C CA . ASP A 1 79 ? 14.034 1.778 -11.451 1.00 76.62 79 ASP A CA 1
ATOM 618 C C . ASP A 1 79 ? 14.201 0.636 -12.459 1.00 76.62 79 ASP A C 1
ATOM 620 O O . ASP A 1 79 ? 14.885 0.813 -13.468 1.00 76.62 79 ASP A O 1
ATOM 624 N N . ALA A 1 80 ? 13.509 -0.490 -12.255 1.00 74.75 80 ALA A N 1
ATOM 625 C CA . ALA A 1 80 ? 13.496 -1.608 -13.196 1.00 74.75 80 ALA A CA 1
ATOM 626 C C . ALA A 1 80 ? 12.953 -1.184 -14.569 1.00 74.75 80 ALA A C 1
ATOM 628 O O . ALA A 1 80 ? 13.604 -1.421 -15.585 1.00 74.75 80 ALA A O 1
ATOM 629 N N . LYS A 1 81 ? 11.829 -0.452 -14.607 1.00 72.31 81 LYS A N 1
ATOM 630 C CA . LYS A 1 81 ? 11.289 0.077 -15.870 1.00 72.31 81 LYS A CA 1
ATOM 631 C C . LYS A 1 81 ? 12.247 1.080 -16.521 1.00 72.31 81 LYS A C 1
ATOM 633 O O . LYS A 1 81 ? 12.262 1.233 -17.734 1.00 72.31 81 LYS A O 1
ATOM 638 N N . LYS A 1 82 ? 13.066 1.784 -15.728 1.00 71.81 82 LYS A N 1
ATOM 639 C CA . LYS A 1 82 ? 13.961 2.836 -16.243 1.00 71.81 82 LYS A CA 1
ATOM 640 C C . LYS A 1 82 ? 15.158 2.193 -16.922 1.00 71.81 82 LYS A C 1
ATOM 642 O O . LYS A 1 82 ? 15.605 2.691 -17.951 1.00 71.81 82 LYS A O 1
ATOM 647 N N . ALA A 1 83 ? 15.654 1.105 -16.340 1.00 70.00 83 ALA A N 1
ATOM 648 C CA . ALA A 1 83 ? 16.646 0.249 -16.967 1.00 70.00 83 ALA A CA 1
ATOM 649 C C . ALA A 1 83 ? 16.097 -0.361 -18.268 1.00 70.00 83 ALA A C 1
ATOM 651 O O . ALA A 1 83 ? 16.745 -0.235 -19.298 1.00 70.00 83 ALA A O 1
ATOM 652 N N . GLU A 1 84 ? 14.874 -0.903 -18.251 1.00 68.38 84 GLU A N 1
ATOM 653 C CA . GLU A 1 84 ? 14.210 -1.465 -19.440 1.00 68.38 84 GLU A CA 1
ATOM 654 C C . GLU A 1 84 ? 14.072 -0.433 -20.573 1.00 68.38 84 GLU A C 1
ATOM 656 O O . GLU A 1 84 ? 14.477 -0.695 -21.704 1.00 68.38 84 GLU A O 1
ATOM 661 N N . ASN A 1 85 ? 13.586 0.776 -20.267 1.00 68.62 85 ASN A N 1
ATOM 662 C CA . ASN A 1 85 ? 13.462 1.851 -21.253 1.00 68.62 85 ASN A CA 1
ATOM 663 C C . ASN A 1 85 ? 14.821 2.290 -21.812 1.00 68.62 85 ASN A C 1
ATOM 665 O O . ASN A 1 85 ? 14.926 2.587 -23.000 1.00 68.62 85 ASN A O 1
ATOM 669 N N . LYS A 1 86 ? 15.860 2.347 -20.971 1.00 67.25 86 LYS A N 1
ATOM 670 C CA . LYS A 1 86 ? 17.212 2.698 -21.416 1.00 67.25 86 LYS A CA 1
ATOM 671 C C . LYS A 1 86 ? 17.762 1.642 -22.380 1.00 67.25 86 LYS A C 1
ATOM 673 O O . LYS A 1 86 ? 18.248 2.006 -23.445 1.00 67.25 86 LYS A O 1
ATOM 678 N N . ASP A 1 87 ? 17.625 0.364 -22.036 1.00 66.25 87 ASP A N 1
ATOM 679 C CA . ASP A 1 87 ? 18.045 -0.753 -22.886 1.00 66.25 87 ASP A CA 1
ATOM 680 C C . ASP A 1 87 ? 17.257 -0.795 -24.209 1.00 66.25 87 ASP A C 1
ATOM 682 O O . ASP A 1 87 ? 17.797 -1.220 -25.228 1.00 66.25 87 ASP A O 1
ATOM 686 N N . CYS A 1 88 ? 15.993 -0.361 -24.206 1.00 67.50 88 CYS A N 1
ATOM 687 C CA . CYS A 1 88 ? 15.154 -0.257 -25.402 1.00 67.50 88 CYS A CA 1
ATOM 688 C C . CYS A 1 88 ? 15.635 0.864 -26.341 1.00 67.50 88 CYS A C 1
ATOM 690 O O . CYS A 1 88 ? 15.886 0.605 -27.515 1.00 67.50 88 CYS A O 1
ATOM 692 N N . ILE A 1 89 ? 15.864 2.075 -25.811 1.00 66.12 89 ILE A N 1
ATOM 693 C CA . ILE A 1 89 ? 16.392 3.220 -26.581 1.00 66.12 89 ILE A CA 1
ATOM 694 C C . ILE A 1 89 ? 17.760 2.885 -27.187 1.00 66.12 89 ILE A C 1
ATOM 696 O O . ILE A 1 89 ? 18.008 3.169 -28.357 1.00 66.12 89 ILE A O 1
ATOM 700 N N . GLU A 1 90 ? 18.641 2.244 -26.412 1.00 63.97 90 GLU A N 1
ATOM 701 C CA . GLU A 1 90 ? 19.943 1.803 -26.917 1.00 63.97 90 GLU A CA 1
ATOM 702 C C . GLU A 1 90 ? 19.790 0.775 -28.052 1.00 63.97 90 GLU A C 1
ATOM 704 O O . GLU A 1 90 ? 20.596 0.783 -28.971 1.00 63.97 90 GLU A O 1
ATOM 709 N N . ARG A 1 91 ? 18.758 -0.082 -28.062 1.00 61.12 91 ARG A N 1
ATOM 710 C CA . ARG A 1 91 ? 18.508 -1.018 -29.179 1.00 61.12 91 ARG A CA 1
ATOM 711 C C . ARG A 1 91 ? 17.934 -0.335 -30.421 1.00 61.12 91 ARG A C 1
ATOM 713 O O . ARG A 1 91 ? 18.338 -0.706 -31.522 1.00 61.12 91 ARG A O 1
ATOM 720 N N . GLU A 1 92 ? 17.056 0.657 -30.259 1.00 61.41 92 GLU A N 1
ATOM 721 C CA . GLU A 1 92 ? 16.518 1.456 -31.374 1.00 61.41 92 GLU A CA 1
ATOM 722 C C . GLU A 1 92 ? 17.618 2.255 -32.101 1.00 61.41 92 GLU A C 1
ATOM 724 O O . GLU A 1 92 ? 17.577 2.377 -33.324 1.00 61.41 92 GLU A O 1
ATOM 729 N N . GLU A 1 93 ? 18.652 2.741 -31.398 1.00 57.00 93 GLU A N 1
ATOM 730 C CA . GLU A 1 93 ? 19.792 3.432 -32.033 1.00 57.00 93 GLU A CA 1
ATOM 731 C C . GLU A 1 93 ? 20.633 2.522 -32.960 1.00 57.00 93 GLU A C 1
ATOM 733 O O . GLU A 1 93 ? 21.392 3.035 -33.788 1.00 57.00 93 GLU A O 1
ATOM 738 N N . PHE A 1 94 ? 20.496 1.188 -32.873 1.00 55.34 94 PHE A N 1
ATOM 739 C CA . PHE A 1 94 ? 21.330 0.221 -33.606 1.00 55.34 94 PHE A CA 1
ATOM 740 C C . PHE A 1 94 ? 20.578 -0.764 -34.532 1.00 55.34 94 PHE A C 1
ATOM 742 O O . PHE A 1 94 ? 21.249 -1.588 -35.162 1.00 55.34 94 PHE A O 1
ATOM 749 N N . GLY A 1 95 ? 19.244 -0.714 -34.685 1.00 49.72 95 GLY A N 1
ATOM 750 C CA . GLY A 1 95 ? 18.525 -1.692 -35.526 1.00 49.72 95 GLY A CA 1
ATOM 751 C C . GLY A 1 95 ? 17.082 -1.344 -35.921 1.00 49.72 95 GLY A C 1
ATOM 752 O O . GLY A 1 95 ? 16.331 -0.762 -35.154 1.00 49.72 95 GLY A O 1
ATOM 753 N N . GLU A 1 96 ? 16.710 -1.743 -37.141 1.00 54.81 96 GLU A N 1
ATOM 754 C CA . GLU A 1 96 ? 15.494 -1.396 -37.903 1.00 54.81 96 GLU A CA 1
ATOM 755 C C . GLU A 1 96 ? 14.235 -2.222 -37.528 1.00 54.81 96 GLU A C 1
ATOM 757 O O . GLU A 1 96 ? 13.433 -2.535 -38.404 1.00 54.81 96 GLU A O 1
ATOM 762 N N . ASP A 1 97 ? 14.036 -2.582 -36.252 1.00 50.31 97 ASP A N 1
ATOM 763 C CA . ASP A 1 97 ? 12.817 -3.280 -35.797 1.00 50.31 97 ASP A CA 1
ATOM 764 C C . ASP A 1 97 ? 11.943 -2.355 -34.938 1.00 50.31 97 ASP A C 1
ATOM 766 O O . ASP A 1 97 ? 12.255 -2.003 -33.803 1.00 50.31 97 ASP A O 1
ATOM 770 N N . SER A 1 98 ? 10.834 -1.931 -35.543 1.00 51.28 98 SER A N 1
ATOM 771 C CA . SER A 1 98 ? 9.920 -0.893 -35.077 1.00 51.28 98 SER A CA 1
ATOM 772 C C . SER A 1 98 ? 8.849 -1.414 -34.112 1.00 51.28 98 SER A C 1
ATOM 774 O O . SER A 1 98 ? 7.655 -1.360 -34.421 1.00 51.28 98 SER A O 1
ATOM 776 N N . GLU A 1 99 ? 9.241 -1.895 -32.939 1.00 51.62 99 GLU A N 1
ATOM 777 C CA . GLU A 1 99 ? 8.331 -1.878 -31.792 1.00 51.62 99 GLU A CA 1
ATOM 778 C C . GLU A 1 99 ? 8.676 -0.619 -31.004 1.00 51.62 99 GLU A C 1
ATOM 780 O O . GLU A 1 99 ? 9.696 -0.581 -30.324 1.00 51.62 99 GLU A O 1
ATOM 785 N N . SER A 1 100 ? 7.905 0.463 -31.198 1.00 53.44 100 SER A N 1
ATOM 786 C CA . SER A 1 100 ? 8.276 1.753 -30.611 1.00 53.44 100 SER A CA 1
ATOM 787 C C . SER A 1 100 ? 8.431 1.580 -29.106 1.00 53.44 100 SER A C 1
ATOM 789 O O . SER A 1 100 ? 7.464 1.198 -28.440 1.00 53.44 100 SER A O 1
ATOM 791 N N . CYS A 1 101 ? 9.585 1.957 -28.557 1.00 58.00 101 CYS A N 1
ATOM 792 C CA . CYS A 1 101 ? 9.842 1.997 -27.114 1.00 58.00 101 CYS A CA 1
ATOM 793 C C . CYS A 1 101 ? 8.892 2.955 -26.344 1.00 58.00 101 CYS A C 1
ATOM 795 O O . CYS A 1 101 ? 9.089 3.228 -25.158 1.00 58.00 101 CYS A O 1
ATOM 797 N N . TYR A 1 102 ? 7.870 3.496 -27.020 1.00 52.81 102 TYR A N 1
ATOM 798 C CA . TYR A 1 102 ? 6.907 4.490 -26.566 1.00 52.81 102 TYR A CA 1
ATOM 799 C C . TYR A 1 102 ? 5.525 3.935 -26.163 1.00 52.81 102 TYR A C 1
ATOM 801 O O . TYR A 1 102 ? 4.748 4.688 -25.576 1.00 52.81 102 TYR A O 1
ATOM 809 N N . GLU A 1 103 ? 5.215 2.650 -26.366 1.00 50.81 103 GLU A N 1
ATOM 810 C CA . GLU A 1 103 ? 4.015 1.996 -25.798 1.00 50.81 103 GLU A CA 1
ATOM 811 C C . GLU A 1 103 ? 4.471 0.741 -25.028 1.00 50.81 103 GLU A C 1
ATOM 813 O O . GLU A 1 103 ? 5.279 -0.021 -25.532 1.00 50.81 103 GLU A O 1
ATOM 818 N N . VAL A 1 104 ? 4.120 0.462 -23.767 1.00 46.81 104 VAL A N 1
ATOM 819 C CA . VAL A 1 104 ? 2.797 0.349 -23.134 1.00 46.81 104 VAL A CA 1
ATOM 820 C C . VAL A 1 104 ? 2.978 0.554 -21.609 1.00 46.81 104 VAL A C 1
ATOM 822 O O . VAL A 1 104 ? 3.855 -0.053 -21.002 1.00 46.81 104 VAL A O 1
ATOM 825 N N . GLU A 1 105 ? 2.148 1.400 -20.983 1.00 50.56 105 GLU A N 1
ATOM 826 C CA . GLU A 1 105 ? 2.225 1.845 -19.570 1.00 50.56 105 GLU A CA 1
ATOM 827 C C . GLU A 1 105 ? 3.443 2.745 -19.253 1.00 50.56 105 GLU A C 1
ATOM 829 O O . GLU A 1 105 ? 4.517 2.306 -18.838 1.00 50.56 105 GLU A O 1
ATOM 834 N N . SER A 1 106 ? 3.270 4.064 -19.428 1.00 56.28 106 SER A N 1
ATOM 835 C CA . SER A 1 106 ? 4.283 5.037 -19.000 1.00 56.28 106 SER A CA 1
ATOM 836 C C . SER A 1 106 ? 4.611 4.829 -17.516 1.00 56.28 106 SER A C 1
ATOM 838 O O . SER A 1 106 ? 3.719 4.574 -16.709 1.00 56.28 106 SER A O 1
ATOM 840 N N . HIS A 1 107 ? 5.874 4.995 -17.123 1.00 55.59 107 HIS A N 1
ATOM 841 C CA . HIS A 1 107 ? 6.319 4.987 -15.720 1.00 55.59 107 HIS A CA 1
ATOM 842 C C . HIS A 1 107 ? 5.415 5.758 -14.750 1.00 55.59 107 HIS A C 1
ATOM 844 O O . HIS A 1 107 ? 5.316 5.429 -13.565 1.00 55.59 107 HIS A O 1
ATOM 850 N N . LEU A 1 108 ? 4.807 6.828 -15.260 1.00 59.59 108 LEU A N 1
ATOM 851 C CA . LEU A 1 108 ? 3.862 7.659 -14.541 1.00 59.59 108 LEU A CA 1
ATOM 852 C C . LEU A 1 108 ? 2.586 6.881 -14.199 1.00 59.59 108 LEU A C 1
ATOM 854 O O . LEU A 1 108 ? 2.118 7.003 -13.078 1.00 59.59 108 LEU A O 1
ATOM 858 N N . ASP A 1 109 ? 2.064 6.037 -15.088 1.00 65.44 109 ASP A N 1
ATOM 859 C CA . ASP A 1 109 ? 0.797 5.318 -14.893 1.00 65.44 109 ASP A CA 1
ATOM 860 C C . ASP A 1 109 ? 0.891 4.265 -13.770 1.00 65.44 109 ASP A C 1
ATOM 862 O O . ASP A 1 109 ? 0.058 4.252 -12.863 1.00 65.44 109 ASP A O 1
ATOM 866 N N . ILE A 1 110 ? 1.971 3.471 -13.720 1.00 66.56 110 ILE A N 1
ATOM 867 C CA . ILE A 1 110 ? 2.211 2.515 -12.617 1.00 66.56 110 ILE A CA 1
ATOM 868 C C . ILE A 1 110 ? 2.354 3.255 -11.277 1.00 66.56 110 ILE A C 1
ATOM 870 O O . ILE A 1 110 ? 1.720 2.883 -10.285 1.00 66.56 110 ILE A O 1
ATOM 874 N N . LYS A 1 111 ? 3.143 4.341 -11.242 1.00 67.56 111 LYS A N 1
ATOM 875 C CA . LYS A 1 111 ? 3.311 5.160 -10.031 1.00 67.56 111 LYS A CA 1
ATOM 876 C C . LYS A 1 111 ? 2.001 5.806 -9.587 1.00 67.56 111 LYS A C 1
ATOM 878 O O . LYS A 1 111 ? 1.699 5.772 -8.397 1.00 67.56 111 LYS A O 1
ATOM 883 N N . TYR A 1 112 ? 1.222 6.376 -10.507 1.00 6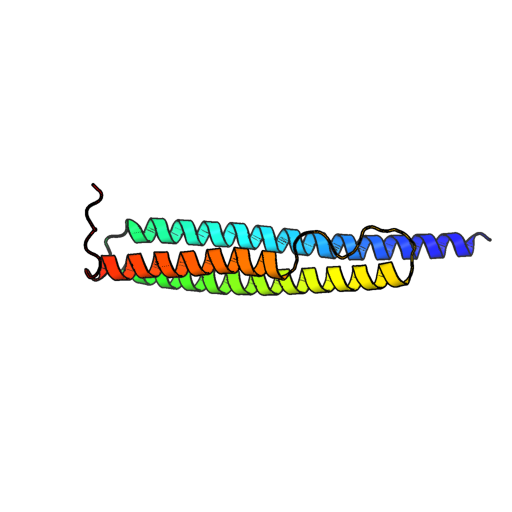8.62 112 TYR A N 1
ATOM 884 C CA . TYR A 1 112 ? -0.041 7.037 -10.185 1.00 68.62 112 TYR A CA 1
ATOM 885 C C . TYR A 1 112 ? -1.076 6.048 -9.664 1.00 68.62 112 TYR A C 1
ATOM 887 O O . TYR A 1 112 ? -1.633 6.291 -8.597 1.00 68.62 112 TYR A O 1
ATOM 895 N N . ARG A 1 113 ? -1.284 4.910 -10.340 1.00 70.38 113 ARG A N 1
ATOM 896 C CA . ARG A 1 113 ? -2.249 3.887 -9.900 1.00 70.38 113 ARG A CA 1
ATOM 897 C C . ARG A 1 113 ? -1.941 3.379 -8.499 1.00 70.38 113 ARG A C 1
ATOM 899 O O . ARG A 1 113 ? -2.826 3.308 -7.650 1.00 70.38 113 ARG A O 1
ATOM 906 N N . LEU A 1 114 ? -0.678 3.067 -8.231 1.00 74.25 114 LEU A N 1
ATOM 907 C CA . LEU A 1 114 ? -0.277 2.533 -6.933 1.00 74.25 114 LEU A CA 1
ATOM 908 C C . LEU A 1 114 ? -0.247 3.617 -5.846 1.00 74.25 114 LEU A C 1
ATOM 910 O O . LEU A 1 114 ? -0.623 3.344 -4.707 1.00 74.25 114 LEU A O 1
ATOM 914 N N . MET A 1 115 ? 0.083 4.866 -6.185 1.00 79.31 115 MET A N 1
ATOM 915 C CA . MET A 1 115 ? -0.068 5.991 -5.260 1.00 79.31 115 MET A CA 1
ATOM 916 C C . MET A 1 115 ? -1.539 6.237 -4.907 1.00 79.31 115 MET A C 1
ATOM 918 O O . MET A 1 115 ? -1.843 6.482 -3.743 1.00 79.31 115 MET A O 1
ATOM 922 N N . THR A 1 116 ? -2.469 6.094 -5.855 1.00 78.25 116 THR A N 1
ATOM 923 C CA . THR A 1 116 ? -3.912 6.148 -5.579 1.00 78.25 116 THR A CA 1
ATOM 924 C C . THR A 1 116 ? -4.340 5.063 -4.589 1.00 78.25 116 THR A C 1
ATOM 926 O O . THR A 1 116 ? -5.085 5.361 -3.656 1.00 78.25 116 THR A O 1
ATOM 929 N N . VAL A 1 117 ? -3.839 3.830 -4.732 1.00 83.19 117 VAL A N 1
ATOM 930 C CA . VAL A 1 1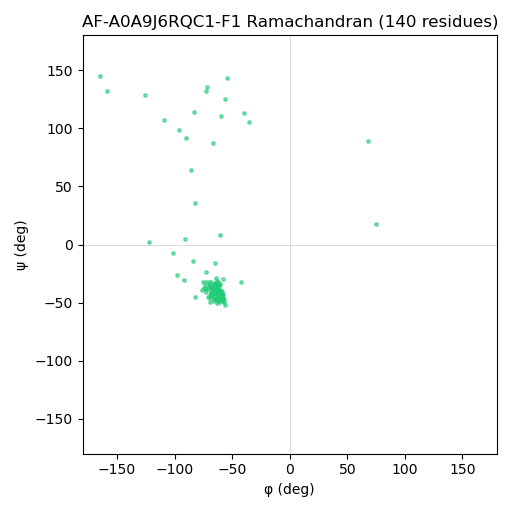17 ? -4.115 2.738 -3.778 1.00 83.19 117 VAL A CA 1
ATOM 931 C C . VAL A 1 117 ? -3.571 3.067 -2.386 1.00 83.19 117 VAL A C 1
ATOM 933 O O . VAL A 1 117 ? -4.292 2.952 -1.397 1.00 83.19 117 VAL A O 1
ATOM 936 N N . LEU A 1 118 ? -2.331 3.551 -2.288 1.00 84.19 118 LEU A N 1
ATOM 937 C CA . LEU A 1 118 ? -1.750 3.950 -1.004 1.00 84.19 118 LEU A CA 1
ATOM 938 C C . LEU A 1 118 ? -2.527 5.108 -0.360 1.00 84.19 118 LEU A C 1
ATOM 940 O O . LEU A 1 118 ? -2.820 5.059 0.832 1.00 84.19 118 LEU A O 1
ATOM 944 N N . VAL A 1 119 ? -2.927 6.123 -1.131 1.00 83.69 119 VAL A N 1
ATOM 945 C CA . VAL A 1 119 ? -3.757 7.234 -0.634 1.00 83.69 119 VAL A CA 1
ATOM 946 C C . VAL A 1 119 ? -5.112 6.729 -0.136 1.00 83.69 119 VAL A C 1
ATOM 948 O O . VAL A 1 119 ? -5.560 7.155 0.929 1.00 83.69 119 VAL A O 1
ATOM 951 N N . LYS A 1 120 ? -5.741 5.780 -0.839 1.00 84.12 120 LYS A N 1
ATOM 952 C CA . LYS A 1 120 ? -6.974 5.131 -0.375 1.00 84.12 120 LYS A CA 1
ATOM 953 C C . LYS A 1 120 ? -6.771 4.471 0.993 1.00 84.12 120 LYS A C 1
ATOM 955 O O . LYS A 1 120 ? -7.556 4.726 1.903 1.00 84.12 120 LYS A O 1
ATOM 960 N N . HIS A 1 121 ? -5.688 3.716 1.178 1.00 85.88 121 HIS A N 1
ATOM 961 C CA . HIS A 1 121 ? -5.359 3.107 2.469 1.00 85.88 121 HIS A CA 1
ATOM 962 C C . HIS A 1 121 ? -5.119 4.136 3.584 1.00 85.88 121 HIS A C 1
ATOM 964 O O . HIS A 1 121 ? -5.502 3.889 4.729 1.00 85.88 121 HIS A O 1
ATOM 970 N N . VAL A 1 122 ? -4.522 5.299 3.280 1.00 87.00 122 VAL A N 1
ATOM 971 C CA . VAL A 1 122 ? -4.415 6.402 4.255 1.00 87.00 122 VAL A CA 1
ATOM 972 C C . VAL A 1 122 ? -5.802 6.855 4.692 1.00 87.00 122 VAL A C 1
ATOM 974 O O . VAL A 1 122 ? -6.045 6.969 5.892 1.00 87.00 122 VAL A O 1
ATOM 977 N N . ILE A 1 123 ? -6.701 7.106 3.739 1.00 83.62 123 ILE A N 1
ATOM 978 C CA . ILE A 1 123 ? -8.058 7.594 4.013 1.00 83.62 123 ILE A CA 1
ATOM 979 C C . ILE A 1 123 ? -8.838 6.575 4.851 1.00 83.62 123 ILE A C 1
ATOM 981 O O . ILE A 1 123 ? -9.396 6.938 5.882 1.00 83.62 123 ILE A O 1
ATOM 985 N N . GLU A 1 124 ? -8.828 5.297 4.470 1.00 84.81 124 GLU A N 1
ATOM 986 C CA . GLU A 1 124 ? -9.512 4.234 5.219 1.00 84.81 124 GLU A CA 1
ATOM 987 C C . GLU A 1 124 ? -8.976 4.109 6.647 1.00 84.81 124 GLU A C 1
ATOM 989 O O . GLU A 1 124 ? -9.749 4.071 7.606 1.00 84.81 124 GLU A O 1
ATOM 994 N N . ARG A 1 125 ? -7.648 4.131 6.812 1.00 83.38 125 ARG A N 1
ATOM 995 C CA . ARG A 1 125 ? -7.019 4.130 8.135 1.00 83.38 125 ARG A CA 1
ATOM 996 C C . ARG A 1 125 ? -7.459 5.337 8.967 1.00 83.38 125 ARG A C 1
ATOM 998 O O . ARG A 1 125 ? -7.739 5.173 10.153 1.00 83.38 125 ARG A O 1
ATOM 1005 N N . GLN A 1 126 ? -7.504 6.538 8.384 1.00 84.44 126 GLN A N 1
ATOM 1006 C CA . GLN A 1 126 ? -7.951 7.744 9.091 1.00 84.44 126 GLN A CA 1
ATOM 1007 C C . GLN A 1 126 ? -9.424 7.655 9.492 1.00 84.44 126 GLN A C 1
ATOM 1009 O O . GLN A 1 126 ? -9.756 8.009 10.619 1.00 84.44 126 GLN A O 1
ATOM 1014 N N . ASN A 1 127 ? -10.289 7.116 8.634 1.00 83.62 127 ASN A N 1
ATOM 1015 C CA . ASN A 1 127 ? -11.698 6.914 8.965 1.00 83.62 127 ASN A CA 1
ATOM 1016 C C . ASN A 1 127 ? -11.863 5.969 10.158 1.00 83.62 127 ASN A C 1
ATOM 1018 O O . ASN A 1 127 ? -12.589 6.301 11.089 1.00 83.62 127 ASN A O 1
ATOM 1022 N N . ILE A 1 128 ? -11.106 4.866 10.205 1.00 80.50 128 ILE A N 1
ATOM 1023 C CA . ILE A 1 128 ? -11.098 3.972 11.373 1.00 80.50 128 ILE A CA 1
ATOM 1024 C C . ILE A 1 128 ? -10.652 4.729 12.630 1.00 80.50 128 ILE A C 1
ATOM 1026 O O . ILE A 1 128 ? -11.281 4.591 13.673 1.00 80.50 128 ILE A O 1
ATOM 1030 N N . ILE A 1 129 ? -9.592 5.546 12.566 1.00 82.56 129 ILE A N 1
ATOM 1031 C CA . ILE A 1 129 ? -9.171 6.358 13.724 1.00 82.56 129 ILE A CA 1
ATOM 1032 C C . ILE A 1 129 ? -10.328 7.238 14.194 1.00 82.56 129 ILE A C 1
ATOM 1034 O O . ILE A 1 129 ? -10.662 7.208 15.377 1.00 82.56 129 ILE A O 1
ATOM 1038 N N . LEU A 1 130 ? -10.931 7.994 13.275 1.00 82.69 130 LEU A N 1
ATOM 1039 C CA . LEU A 1 130 ? -11.999 8.949 13.556 1.00 82.69 130 LEU A CA 1
ATOM 1040 C C . LEU A 1 130 ? -13.260 8.276 14.122 1.00 82.69 130 LEU A C 1
ATOM 1042 O O . LEU A 1 130 ? -13.863 8.821 15.045 1.00 82.69 130 LEU A O 1
ATOM 1046 N N . GLU A 1 131 ? -13.636 7.095 13.626 1.00 83.62 131 GLU A N 1
ATOM 1047 C CA . GLU A 1 131 ? -14.732 6.284 14.177 1.00 83.62 131 GLU A CA 1
ATOM 1048 C C . GLU A 1 131 ? -14.423 5.840 15.609 1.00 83.62 131 GLU A C 1
ATOM 1050 O O . GLU A 1 131 ? -15.240 5.988 16.516 1.00 83.62 131 GLU A O 1
ATOM 1055 N N . LYS A 1 132 ? -13.211 5.329 15.847 1.00 80.81 132 LYS A N 1
ATOM 1056 C CA . LYS A 1 132 ? -12.839 4.740 17.142 1.00 80.81 132 LYS A CA 1
ATOM 1057 C C . LYS A 1 132 ? -12.636 5.783 18.240 1.00 80.81 132 LYS A C 1
ATOM 1059 O O . LYS A 1 132 ? -12.780 5.451 19.412 1.00 80.81 132 LYS A O 1
ATOM 1064 N N . ILE A 1 133 ? -12.338 7.033 17.883 1.00 80.75 133 ILE A N 1
ATOM 1065 C CA . ILE A 1 133 ? -12.313 8.165 18.827 1.00 80.75 133 ILE A CA 1
ATOM 1066 C C . ILE A 1 133 ? -13.663 8.893 18.932 1.00 80.75 133 ILE A C 1
ATOM 1068 O O . ILE A 1 133 ? -13.748 9.907 19.622 1.00 80.75 133 ILE A O 1
ATOM 1072 N N . GLY A 1 134 ? -14.713 8.390 18.270 1.00 76.00 134 GLY A N 1
ATOM 1073 C CA . GLY A 1 134 ? -16.078 8.913 18.369 1.00 76.00 134 GLY A CA 1
ATOM 1074 C C . GLY A 1 134 ? -16.322 10.230 17.627 1.00 76.00 134 GLY A C 1
ATOM 1075 O O . GLY A 1 134 ? -17.298 10.916 17.920 1.00 76.00 134 GLY A O 1
ATOM 1076 N N . ILE A 1 135 ? -15.443 10.607 16.691 1.00 74.62 135 ILE A N 1
ATOM 1077 C CA . ILE A 1 135 ? -15.630 11.792 15.836 1.00 74.62 135 ILE A CA 1
ATOM 1078 C C . ILE A 1 135 ? -16.540 11.453 14.653 1.00 74.62 135 ILE A C 1
ATOM 1080 O O . ILE A 1 135 ? -17.458 12.211 14.345 1.00 74.62 135 ILE A O 1
ATOM 1084 N N . LEU A 1 136 ? -16.312 10.307 14.006 1.00 73.62 136 LEU A N 1
ATOM 1085 C CA . LEU A 1 136 ? -17.251 9.741 13.042 1.00 73.62 136 LEU A CA 1
ATOM 1086 C C . LEU A 1 136 ? -18.204 8.814 13.796 1.00 73.62 136 LEU A C 1
ATOM 1088 O O . LEU A 1 136 ? -17.933 7.633 13.983 1.00 73.62 136 LEU A O 1
ATOM 1092 N N . ASN A 1 137 ? -19.336 9.350 14.242 1.00 55.44 137 ASN A N 1
ATOM 1093 C CA . ASN A 1 137 ? -20.486 8.497 14.517 1.00 55.44 137 ASN A CA 1
ATOM 1094 C C . ASN A 1 137 ? -21.035 8.058 13.166 1.00 55.44 137 ASN A C 1
ATOM 1096 O O . ASN A 1 137 ? -21.167 8.913 12.291 1.00 55.44 137 ASN A O 1
ATOM 1100 N N . ASN A 1 138 ? -21.303 6.756 13.000 1.00 53.25 138 ASN A N 1
ATOM 1101 C CA . ASN A 1 138 ? -21.922 6.188 11.802 1.00 53.25 138 ASN A CA 1
ATOM 1102 C C . ASN A 1 138 ? -22.956 7.178 11.253 1.00 53.25 138 ASN A C 1
ATOM 1104 O O . ASN A 1 138 ? -24.019 7.343 11.850 1.00 53.25 138 ASN A O 1
ATOM 1108 N N . VAL A 1 139 ? -22.629 7.861 10.151 1.00 47.91 139 VAL A N 1
ATOM 1109 C CA . VAL A 1 139 ? -23.657 8.502 9.338 1.00 47.91 139 VAL A CA 1
ATOM 1110 C C . VAL A 1 139 ? -24.529 7.332 8.933 1.00 47.91 139 VAL A C 1
ATOM 1112 O O . VAL A 1 139 ? -24.040 6.405 8.285 1.00 47.91 139 VAL A O 1
ATOM 1115 N N . GLU A 1 140 ? -25.741 7.311 9.477 1.00 45.03 140 GLU A N 1
ATOM 1116 C CA . GLU A 1 140 ? -26.711 6.239 9.338 1.00 45.03 140 GLU A CA 1
ATOM 1117 C C . GLU A 1 140 ? -26.6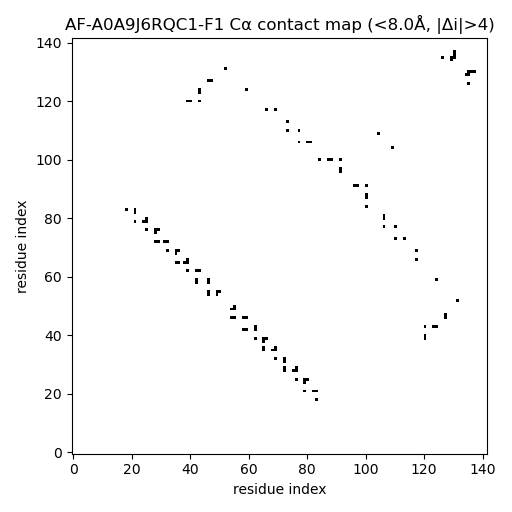67 5.712 7.903 1.00 45.03 140 GLU A C 1
ATOM 1119 O O . GLU A 1 140 ? -26.976 6.427 6.949 1.00 45.03 140 GLU A O 1
ATOM 1124 N N . LYS A 1 141 ? -26.218 4.461 7.748 1.00 40.59 141 LYS A N 1
ATOM 1125 C CA . LYS A 1 141 ? -26.495 3.699 6.536 1.00 40.59 141 LYS A CA 1
ATOM 1126 C C . LYS A 1 141 ? -28.003 3.451 6.539 1.00 40.59 141 LYS A C 1
ATOM 1128 O O . LYS A 1 141 ? -28.443 2.451 7.101 1.00 40.59 141 LYS A O 1
ATOM 1133 N N . ASN A 1 142 ? -28.759 4.400 5.994 1.00 36.12 142 ASN A N 1
ATOM 1134 C CA . ASN A 1 142 ? -30.075 4.136 5.420 1.00 36.12 142 ASN A CA 1
ATOM 1135 C C . ASN A 1 142 ? -29.886 3.509 4.040 1.00 36.12 142 ASN A C 1
ATOM 1137 O O . ASN A 1 142 ? -29.069 4.054 3.262 1.00 36.12 142 ASN A O 1
#